Protein AF-A0A497I1J0-F1 (afdb_monomer)

Foldseek 3Di:
DDFDFDWDDDPPDTDRDRQDALVNLLVVLVVVLVVVCVVQVVDVVVNVVCLQVAAQAAPQQQPDHPVGTSQVSNCVSNVGHHDYDPCRHCPVVVVVVVD

Structure (mmCIF, N/CA/C/O backbone):
data_AF-A0A497I1J0-F1
#
_entry.id   AF-A0A497I1J0-F1
#
loop_
_atom_site.group_PDB
_atom_site.id
_atom_site.type_symbol
_atom_site.label_atom_id
_atom_site.label_alt_id
_atom_site.label_comp_id
_atom_site.label_asym_id
_atom_site.label_entity_id
_atom_site.label_seq_id
_atom_site.pdbx_PDB_ins_code
_atom_site.Cartn_x
_atom_site.Cartn_y
_atom_site.Cartn_z
_atom_site.occupancy
_atom_site.B_iso_or_equiv
_atom_site.auth_seq_id
_atom_site.auth_comp_id
_atom_site.auth_asym_id
_atom_site.auth_atom_id
_atom_site.pdbx_PDB_model_num
ATOM 1 N N . MET A 1 1 ? -25.912 2.750 14.941 1.00 34.81 1 MET A N 1
ATOM 2 C CA . MET A 1 1 ? -24.505 2.770 15.400 1.00 34.81 1 MET A CA 1
ATOM 3 C C . MET A 1 1 ? -24.034 4.213 15.478 1.00 34.81 1 MET A C 1
ATOM 5 O O . MET A 1 1 ? -23.967 4.875 14.450 1.00 34.81 1 MET A O 1
ATOM 9 N N . ILE A 1 2 ? -23.798 4.727 16.687 1.00 34.78 2 ILE A N 1
ATOM 10 C CA . ILE A 1 2 ? -23.280 6.085 16.905 1.00 34.78 2 ILE A CA 1
ATOM 11 C C . ILE A 1 2 ? -21.752 5.990 16.810 1.00 34.78 2 ILE A C 1
ATOM 13 O O . ILE A 1 2 ? -21.123 5.376 17.667 1.00 34.78 2 ILE A O 1
ATOM 17 N N . GLY A 1 3 ? -21.166 6.519 15.732 1.00 38.12 3 GLY A N 1
ATOM 18 C CA . GLY A 1 3 ? -19.713 6.518 15.535 1.00 38.12 3 GLY A CA 1
ATOM 19 C C . GLY A 1 3 ? -19.018 7.354 16.611 1.00 38.12 3 GLY A C 1
ATOM 20 O O . GLY A 1 3 ? -19.404 8.499 16.847 1.00 38.12 3 GLY A O 1
ATOM 21 N N . LYS A 1 4 ? -18.012 6.785 17.282 1.00 43.66 4 LYS A N 1
ATOM 22 C CA . LYS A 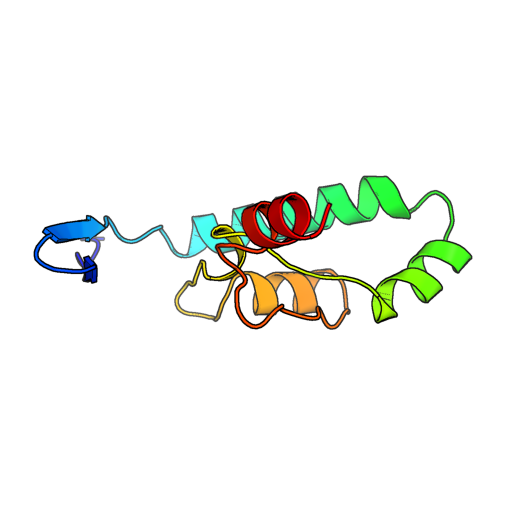1 4 ? -17.205 7.507 18.275 1.00 43.66 4 LYS A CA 1
ATOM 23 C C . LYS A 1 4 ? -16.319 8.531 17.570 1.00 43.66 4 LYS A C 1
ATOM 25 O O . LYS A 1 4 ? -15.592 8.193 16.640 1.00 43.66 4 LYS A O 1
ATOM 30 N N . ILE A 1 5 ? -16.375 9.783 18.013 1.00 44.88 5 ILE A N 1
ATOM 31 C CA . ILE A 1 5 ? -15.498 10.849 17.523 1.00 44.88 5 ILE A CA 1
ATOM 32 C C . ILE A 1 5 ? -14.148 10.698 18.223 1.00 44.88 5 ILE A C 1
ATOM 34 O O . ILE A 1 5 ? -14.090 10.651 19.450 1.00 44.88 5 ILE A O 1
ATOM 38 N N . HIS A 1 6 ? -13.072 10.619 17.443 1.00 47.25 6 HIS A N 1
ATOM 39 C CA . HIS A 1 6 ? -11.707 10.631 17.958 1.00 47.25 6 HIS A CA 1
ATOM 40 C C . HIS A 1 6 ? -11.042 11.949 17.557 1.00 47.25 6 HIS A C 1
ATOM 42 O O . HIS A 1 6 ? -11.144 12.390 16.412 1.00 47.25 6 HIS A O 1
ATOM 48 N N . HIS A 1 7 ? -10.362 12.583 18.508 1.00 39.16 7 HIS A N 1
ATOM 49 C CA . HIS A 1 7 ? -9.633 13.824 18.269 1.00 39.16 7 HIS A CA 1
ATOM 50 C C . HIS A 1 7 ? -8.183 13.501 17.905 1.00 39.16 7 HIS A C 1
ATOM 52 O O . HIS A 1 7 ? -7.493 12.808 18.653 1.00 39.16 7 HIS A O 1
ATOM 58 N N . LEU A 1 8 ? -7.720 14.007 16.761 1.00 43.53 8 LEU A N 1
ATOM 59 C CA . LEU A 1 8 ? -6.298 14.041 16.422 1.00 43.53 8 LEU A CA 1
ATOM 60 C C . LEU A 1 8 ? -5.789 15.473 16.599 1.00 43.53 8 LEU A C 1
ATOM 62 O O . LEU A 1 8 ? -6.364 16.421 16.054 1.00 43.53 8 LEU A O 1
ATOM 66 N N . THR A 1 9 ? -4.710 15.619 17.364 1.00 35.34 9 THR A N 1
ATOM 67 C CA . THR A 1 9 ? -4.082 16.910 17.660 1.00 35.34 9 THR A CA 1
ATOM 68 C C . THR A 1 9 ? -2.799 17.039 16.846 1.00 35.34 9 THR A C 1
ATOM 70 O O . THR A 1 9 ? -1.852 16.286 17.058 1.00 35.34 9 THR A O 1
ATOM 73 N N . PHE A 1 10 ? -2.749 18.007 15.928 1.00 37.47 10 PHE A N 1
ATOM 74 C CA . PHE A 1 10 ? -1.516 18.415 15.247 1.00 37.47 10 PHE A CA 1
ATOM 75 C C . PHE A 1 10 ? -1.255 19.889 15.580 1.00 37.47 10 PHE A C 1
ATOM 77 O O . PHE A 1 10 ? -1.983 20.783 15.141 1.00 37.47 10 PHE A O 1
ATOM 84 N N . GLY A 1 11 ? -0.239 20.160 16.404 1.00 57.56 11 GLY A N 1
ATOM 85 C CA . GLY A 1 11 ? -0.015 21.502 16.955 1.00 57.56 11 GLY A CA 1
ATOM 86 C C . GLY A 1 11 ? -1.174 21.958 17.858 1.00 57.56 11 GLY A C 1
ATOM 87 O O . GLY A 1 11 ? -1.667 21.182 18.668 1.00 57.56 11 GLY A O 1
ATOM 88 N N . ARG A 1 12 ? -1.628 23.218 17.731 1.00 39.31 12 ARG A N 1
ATOM 89 C CA . ARG A 1 12 ? -2.773 23.778 18.495 1.00 39.31 12 ARG A CA 1
ATOM 90 C C . ARG A 1 12 ? -4.151 23.541 17.852 1.00 39.31 12 ARG A C 1
ATOM 92 O O . ARG A 1 12 ? -5.148 24.026 18.378 1.00 39.31 12 ARG A O 1
ATOM 99 N N . LYS A 1 13 ? -4.234 22.846 16.711 1.00 32.56 13 LYS A N 1
ATOM 100 C CA . LYS A 1 13 ? -5.507 22.583 16.021 1.00 32.56 13 LYS A CA 1
ATOM 101 C C . LYS A 1 13 ? -6.017 21.180 16.348 1.00 32.56 13 LYS A C 1
ATOM 103 O O . LYS A 1 13 ? -5.303 20.194 16.171 1.00 32.56 13 LYS A O 1
ATOM 108 N N . ILE A 1 14 ? -7.265 21.119 16.811 1.00 44.88 14 ILE A N 1
ATOM 109 C CA . ILE A 1 14 ? -8.005 19.880 17.060 1.00 44.88 14 ILE A CA 1
ATOM 110 C C . ILE A 1 14 ? -8.816 19.576 15.805 1.00 44.88 14 ILE A C 1
ATOM 112 O O . ILE A 1 14 ? -9.672 20.368 15.410 1.00 44.88 14 ILE A O 1
ATOM 116 N N . PHE A 1 15 ? -8.550 18.435 15.177 1.00 41.47 15 PHE A N 1
ATOM 117 C CA . PHE A 1 15 ? -9.332 17.971 14.040 1.00 41.47 15 PHE A CA 1
ATOM 118 C C . PHE A 1 15 ? -10.409 17.006 14.538 1.00 41.47 15 PHE A C 1
ATOM 120 O O . PHE A 1 15 ? -10.103 15.979 15.147 1.00 41.47 15 PHE A O 1
ATOM 127 N N . ASN A 1 16 ? -11.676 17.341 14.279 1.00 41.34 16 ASN A N 1
ATOM 128 C CA . ASN A 1 16 ? -12.793 16.417 14.457 1.00 41.34 16 ASN A CA 1
ATOM 129 C C . ASN A 1 16 ? -12.769 15.416 13.307 1.00 41.34 16 ASN A C 1
ATOM 131 O O . ASN A 1 16 ? -13.344 15.651 12.245 1.00 41.34 16 ASN A O 1
ATOM 135 N N . VAL A 1 17 ? -12.072 14.305 13.512 1.00 52.06 17 VAL A N 1
ATOM 136 C CA . VAL A 1 17 ? -12.050 13.224 12.537 1.00 52.06 17 VAL A CA 1
ATOM 137 C C . VAL A 1 17 ? -13.257 12.345 12.837 1.00 52.06 17 VAL A C 1
ATOM 139 O O . VAL A 1 17 ? -13.303 11.643 13.849 1.00 52.06 17 VAL A O 1
ATOM 142 N N . LYS A 1 18 ? -14.276 12.416 11.970 1.00 48.72 18 LYS A N 1
ATOM 143 C CA . LYS A 1 18 ? -15.276 11.345 11.890 1.00 48.72 18 LYS A CA 1
ATOM 144 C C . LYS A 1 18 ? -14.483 10.057 11.705 1.00 48.72 18 LYS A C 1
ATOM 146 O O . LYS A 1 18 ? -13.664 9.988 10.791 1.00 48.72 18 LYS A O 1
ATOM 151 N N . THR A 1 19 ? -14.691 9.084 12.584 1.00 53.25 19 THR A N 1
ATOM 152 C CA . THR A 1 19 ? -14.127 7.744 12.427 1.00 53.25 19 THR A CA 1
ATOM 153 C C . THR A 1 19 ? -14.402 7.296 11.001 1.00 53.25 19 THR A C 1
ATOM 155 O O . THR A 1 19 ? -15.556 7.283 10.561 1.00 53.25 19 THR A O 1
ATOM 158 N N . ILE A 1 20 ? -13.336 7.008 10.253 1.00 59.50 20 ILE A N 1
ATOM 159 C CA . ILE A 1 20 ? -13.479 6.278 9.000 1.00 59.50 20 ILE A CA 1
ATOM 160 C C . ILE A 1 20 ? -14.138 4.961 9.406 1.00 59.50 20 ILE A C 1
ATOM 162 O O . ILE A 1 20 ? -13.713 4.346 10.384 1.00 59.50 20 ILE A O 1
ATOM 166 N N . LYS A 1 21 ? -15.245 4.598 8.752 1.00 66.81 21 LYS A N 1
ATOM 167 C CA . LYS A 1 21 ? -15.914 3.329 9.050 1.00 66.81 21 LYS A CA 1
ATOM 168 C C . LYS A 1 21 ? -14.905 2.209 8.811 1.00 66.81 21 LYS A C 1
ATOM 170 O O . LYS A 1 21 ? -14.229 2.249 7.787 1.00 66.81 21 LYS A O 1
ATOM 175 N N . ASP A 1 22 ? -14.822 1.248 9.726 1.00 71.25 22 ASP A N 1
ATOM 176 C CA . ASP A 1 22 ? -13.862 0.141 9.631 1.00 71.25 22 ASP A CA 1
ATOM 177 C C . ASP A 1 22 ? -13.931 -0.551 8.261 1.00 71.25 22 ASP A C 1
ATOM 179 O O . ASP A 1 22 ? -12.896 -0.755 7.627 1.00 71.25 22 ASP A O 1
ATOM 183 N N . ASP A 1 23 ? -15.150 -0.769 7.761 1.00 79.06 23 ASP A N 1
ATOM 184 C CA . ASP A 1 23 ? -15.424 -1.352 6.444 1.00 79.06 23 ASP A CA 1
ATOM 185 C C . ASP A 1 23 ? -14.800 -0.544 5.296 1.00 79.06 23 ASP A C 1
ATOM 187 O O . ASP A 1 23 ? -14.276 -1.112 4.348 1.00 79.06 23 ASP A O 1
ATOM 191 N N . ALA A 1 24 ? -14.768 0.788 5.395 1.00 82.19 24 ALA A N 1
ATOM 192 C CA . ALA A 1 24 ? -14.236 1.637 4.331 1.00 82.19 24 ALA A CA 1
ATOM 193 C C . ALA A 1 24 ? -12.710 1.515 4.184 1.00 82.19 24 ALA A C 1
ATOM 195 O O . ALA A 1 24 ? -12.187 1.706 3.089 1.00 82.19 24 ALA A O 1
ATOM 196 N N . VAL A 1 25 ? -11.987 1.210 5.269 1.00 83.38 25 VAL A N 1
ATOM 197 C CA . VAL A 1 25 ? -10.536 0.955 5.199 1.00 83.38 25 VAL A CA 1
ATOM 198 C C . VAL A 1 25 ? -10.272 -0.408 4.563 1.00 83.38 25 VAL A C 1
ATOM 200 O O . VAL A 1 25 ? -9.355 -0.525 3.754 1.00 83.38 25 VAL A O 1
ATOM 203 N N . VAL A 1 26 ? -11.098 -1.409 4.885 1.00 86.19 26 VAL A N 1
ATOM 204 C CA . VAL A 1 26 ? -11.025 -2.750 4.285 1.00 86.19 26 VAL A CA 1
ATOM 205 C C . VAL A 1 26 ? -11.339 -2.694 2.792 1.00 86.19 26 VAL A C 1
ATOM 207 O O . VAL A 1 26 ? -10.560 -3.192 1.984 1.00 86.19 26 VAL A O 1
ATOM 210 N N . ASP A 1 27 ? -12.429 -2.030 2.410 1.00 88.81 27 ASP A N 1
ATOM 211 C CA . ASP A 1 27 ? -12.824 -1.869 1.009 1.00 88.81 27 ASP A CA 1
ATOM 212 C C . ASP A 1 27 ? -11.750 -1.131 0.204 1.00 88.81 27 ASP A C 1
ATOM 214 O O . ASP A 1 27 ? -11.452 -1.500 -0.932 1.00 88.81 27 ASP A O 1
ATOM 218 N N . LEU A 1 28 ? -11.128 -0.108 0.800 1.00 88.81 28 LEU A N 1
ATOM 219 C CA . LEU A 1 28 ? -10.026 0.611 0.171 1.00 88.81 28 LEU A CA 1
ATOM 220 C C . LEU A 1 28 ? -8.790 -0.280 -0.009 1.00 88.81 28 LEU A C 1
ATOM 222 O O . LEU A 1 28 ? -8.170 -0.235 -1.069 1.00 88.81 28 LEU A O 1
ATOM 226 N N . ALA A 1 29 ? -8.432 -1.088 0.995 1.00 90.31 29 ALA A N 1
ATOM 227 C CA . ALA A 1 29 ? -7.312 -2.023 0.892 1.00 90.31 29 ALA A CA 1
ATOM 228 C C . ALA A 1 29 ? -7.530 -3.025 -0.254 1.00 90.31 29 ALA A C 1
ATOM 230 O O . ALA A 1 29 ? -6.640 -3.195 -1.086 1.00 90.31 29 ALA A O 1
ATOM 231 N N . LYS A 1 30 ? -8.736 -3.595 -0.361 1.00 92.12 30 LYS A N 1
ATOM 232 C CA . LYS A 1 30 ? -9.110 -4.517 -1.446 1.00 92.12 30 LYS A CA 1
ATOM 233 C C . LYS A 1 30 ? -9.018 -3.870 -2.821 1.00 92.12 30 LYS A C 1
ATOM 235 O O . LYS A 1 30 ? -8.362 -4.407 -3.704 1.00 92.12 30 LYS A O 1
ATOM 240 N N . GLN A 1 31 ? -9.577 -2.670 -2.983 1.00 93.50 31 GLN A N 1
ATOM 241 C CA . GLN A 1 31 ? -9.491 -1.939 -4.253 1.00 93.50 31 GLN A CA 1
ATOM 242 C C . GLN A 1 31 ? -8.041 -1.657 -4.662 1.00 93.50 31 GLN A C 1
ATOM 244 O O . GLN A 1 31 ? -7.690 -1.774 -5.832 1.00 93.50 31 GLN A O 1
ATOM 249 N N . ILE A 1 32 ? -7.180 -1.293 -3.708 1.00 92.12 32 ILE A N 1
ATOM 250 C CA . ILE A 1 32 ? -5.756 -1.077 -3.985 1.00 92.12 32 ILE A CA 1
ATOM 251 C C . ILE A 1 32 ? -5.073 -2.396 -4.374 1.00 92.12 32 ILE A C 1
ATOM 253 O O . ILE A 1 32 ? -4.285 -2.402 -5.321 1.00 92.12 32 ILE A O 1
ATOM 257 N N . ALA A 1 33 ? -5.371 -3.500 -3.683 1.00 91.12 33 ALA A N 1
ATOM 258 C CA . ALA A 1 33 ? -4.823 -4.816 -4.002 1.00 91.12 33 ALA A CA 1
ATOM 259 C C . ALA A 1 33 ? -5.226 -5.280 -5.413 1.00 91.12 33 ALA A C 1
ATOM 261 O O . ALA A 1 33 ? -4.366 -5.706 -6.184 1.00 91.12 33 ALA A O 1
ATOM 262 N N . ASP A 1 34 ? -6.494 -5.099 -5.789 1.00 91.25 34 ASP A N 1
ATOM 263 C CA . ASP A 1 34 ? -7.002 -5.400 -7.131 1.00 91.25 34 ASP A CA 1
ATOM 264 C C . ASP A 1 34 ? -6.275 -4.588 -8.208 1.00 91.25 34 ASP A C 1
ATOM 266 O O . ASP A 1 34 ? -5.866 -5.134 -9.234 1.00 91.25 34 ASP A O 1
ATOM 270 N N . ILE A 1 35 ? -6.045 -3.292 -7.964 1.00 90.00 35 ILE A N 1
ATOM 271 C CA . ILE A 1 35 ? -5.288 -2.431 -8.884 1.00 90.00 35 ILE A CA 1
ATOM 272 C C . ILE A 1 35 ? -3.850 -2.936 -9.030 1.00 90.00 35 ILE A C 1
ATOM 274 O O . ILE A 1 35 ? -3.363 -3.075 -10.152 1.00 90.00 35 ILE A O 1
ATOM 278 N N . ILE A 1 36 ? -3.170 -3.242 -7.923 1.00 87.38 36 ILE A N 1
ATOM 279 C CA . ILE A 1 36 ? -1.799 -3.771 -7.944 1.00 87.38 36 ILE A CA 1
ATOM 280 C C . ILE A 1 36 ? -1.738 -5.074 -8.745 1.00 87.38 36 ILE A C 1
ATOM 282 O O . ILE A 1 36 ? -0.887 -5.204 -9.626 1.00 87.38 36 ILE A O 1
ATOM 286 N N . ASN A 1 37 ? -2.656 -6.007 -8.490 1.00 85.12 37 ASN A N 1
ATOM 287 C CA . ASN A 1 37 ? -2.735 -7.262 -9.229 1.00 85.12 37 ASN A CA 1
ATOM 288 C C . ASN A 1 37 ? -3.004 -7.004 -10.717 1.00 85.12 37 ASN A C 1
ATOM 290 O O . ASN A 1 37 ? -2.300 -7.555 -11.555 1.00 85.12 37 ASN A O 1
ATOM 294 N N . SER A 1 38 ? -3.918 -6.096 -11.069 1.00 86.25 38 SER A N 1
ATOM 295 C CA . SER A 1 38 ? -4.194 -5.757 -12.474 1.00 86.25 38 SER A CA 1
ATOM 296 C C . SER A 1 38 ? -2.983 -5.186 -13.226 1.00 86.25 38 SER A C 1
ATOM 298 O O . SER A 1 38 ? -2.857 -5.402 -14.425 1.00 86.25 38 SER A O 1
ATOM 300 N N . ILE A 1 39 ? -2.072 -4.492 -12.532 1.00 83.94 39 ILE A N 1
ATOM 301 C CA . ILE A 1 39 ? -0.851 -3.925 -13.126 1.00 83.94 39 ILE A CA 1
ATOM 302 C C . ILE A 1 39 ? 0.260 -4.978 -13.241 1.00 83.94 39 ILE A C 1
ATOM 304 O O . ILE A 1 39 ? 1.076 -4.917 -14.159 1.00 83.94 39 ILE A O 1
ATOM 308 N N . LEU A 1 40 ? 0.333 -5.918 -12.294 1.00 76.69 40 LEU A N 1
ATOM 309 C CA . LEU A 1 40 ? 1.478 -6.820 -12.146 1.00 76.69 40 LEU A CA 1
ATOM 310 C C . LEU A 1 40 ? 1.237 -8.245 -12.678 1.00 76.69 40 LEU A C 1
ATOM 312 O O . LEU A 1 40 ? 2.206 -8.976 -12.886 1.00 76.69 40 LEU A O 1
ATOM 316 N N . VAL A 1 41 ? -0.016 -8.639 -12.934 1.00 66.44 41 VAL A N 1
ATOM 317 C CA . VAL A 1 41 ? -0.397 -9.991 -13.397 1.00 66.44 41 VAL A CA 1
ATOM 318 C C . VAL A 1 41 ? 0.154 -10.338 -14.784 1.00 66.44 41 VAL A C 1
ATOM 320 O O . VAL A 1 41 ? 0.409 -11.513 -15.050 1.00 66.44 41 VAL A O 1
ATOM 323 N N . ASP A 1 42 ? 0.433 -9.354 -15.641 1.00 67.31 42 ASP A N 1
ATOM 324 C CA . ASP A 1 42 ? 0.862 -9.625 -17.020 1.00 67.31 42 ASP A CA 1
ATOM 325 C C . ASP A 1 42 ? 2.286 -10.205 -17.136 1.00 67.31 42 ASP A C 1
ATOM 327 O O . ASP A 1 42 ? 2.672 -10.673 -18.208 1.00 67.31 42 ASP A O 1
ATOM 331 N N . ILE A 1 43 ? 3.082 -10.224 -16.053 1.00 69.50 43 ILE A N 1
ATOM 332 C CA . ILE A 1 43 ? 4.430 -10.819 -16.060 1.00 69.50 43 ILE A CA 1
ATOM 333 C C . ILE A 1 43 ? 4.738 -11.510 -14.709 1.00 69.50 43 ILE A C 1
ATOM 335 O O . ILE A 1 43 ? 5.443 -10.946 -13.867 1.00 69.50 43 ILE A O 1
ATOM 339 N N . PRO A 1 44 ? 4.283 -12.761 -14.486 1.00 70.69 44 PRO A N 1
ATOM 340 C CA . PRO A 1 44 ? 4.420 -13.456 -13.198 1.00 70.69 44 PRO A CA 1
ATOM 341 C C . PRO A 1 44 ? 5.848 -13.515 -12.613 1.00 70.69 44 PRO A C 1
ATOM 343 O O . PRO A 1 44 ? 6.002 -13.283 -11.413 1.00 70.69 44 PRO A O 1
ATOM 346 N N . PRO A 1 45 ? 6.921 -13.739 -13.407 1.00 78.44 45 PRO A N 1
ATOM 347 C CA . PRO A 1 45 ? 8.290 -13.716 -12.879 1.00 78.44 45 PRO A CA 1
ATOM 348 C C . PRO A 1 45 ? 8.714 -12.341 -12.347 1.00 78.44 45 PRO A C 1
ATOM 350 O O . PRO A 1 45 ? 9.489 -12.244 -11.397 1.00 78.44 45 PRO A O 1
ATOM 353 N N . VAL A 1 46 ? 8.205 -11.269 -12.959 1.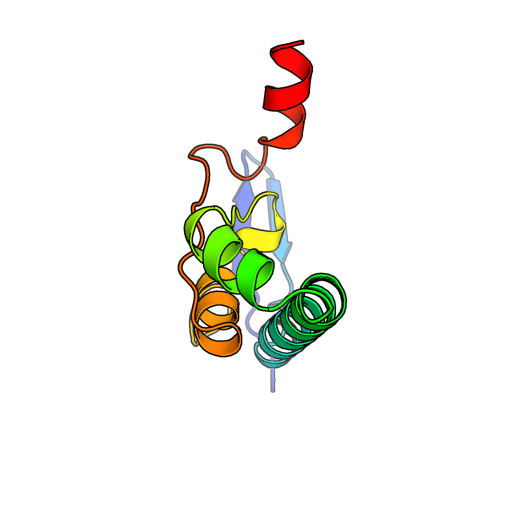00 78.50 46 VAL A N 1
ATOM 354 C CA . VAL A 1 46 ? 8.474 -9.895 -12.528 1.00 78.50 46 VAL A CA 1
ATOM 355 C C . VAL A 1 46 ? 7.687 -9.587 -11.265 1.00 78.50 46 VAL A C 1
ATOM 357 O O . VAL A 1 46 ? 8.244 -8.980 -10.357 1.00 78.50 46 VAL A O 1
ATOM 360 N N . TYR A 1 47 ? 6.440 -10.050 -11.158 1.00 77.62 47 TYR A N 1
ATOM 361 C CA . TYR A 1 47 ? 5.657 -9.868 -9.940 1.00 77.62 47 TYR A CA 1
ATOM 362 C C . TYR A 1 47 ? 6.344 -10.489 -8.720 1.00 77.62 47 TYR A C 1
ATOM 364 O O . TYR A 1 47 ? 6.571 -9.785 -7.738 1.00 77.62 47 TYR A O 1
ATOM 372 N N . GLU A 1 48 ? 6.772 -11.753 -8.807 1.00 81.56 48 GLU A N 1
ATOM 373 C CA . GLU A 1 48 ? 7.496 -12.425 -7.715 1.0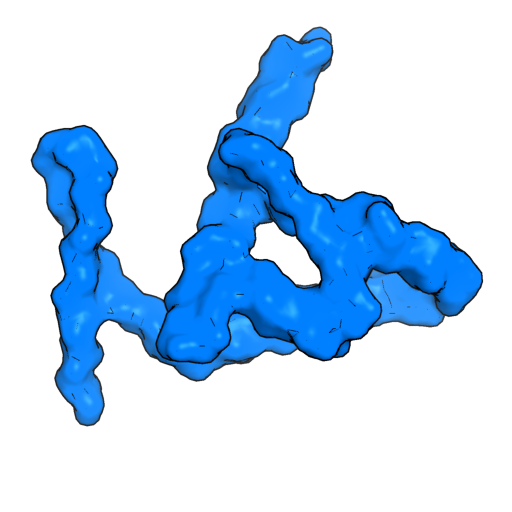0 81.56 48 GLU A CA 1
ATOM 374 C C . GLU A 1 48 ? 8.784 -11.692 -7.320 1.00 81.56 48 GLU A C 1
ATOM 376 O O . GLU A 1 48 ? 9.067 -11.516 -6.135 1.00 81.56 48 GLU A O 1
ATOM 381 N N . TYR A 1 49 ? 9.537 -11.183 -8.299 1.00 83.56 49 TYR A N 1
ATOM 382 C CA . TYR A 1 49 ? 10.703 -10.346 -8.024 1.00 83.56 49 TYR A CA 1
ATOM 383 C C . TYR A 1 49 ? 10.313 -9.052 -7.288 1.00 83.56 49 TYR A C 1
ATOM 385 O O . TYR A 1 49 ? 10.907 -8.710 -6.259 1.00 83.56 49 TYR A O 1
ATOM 393 N N . LEU A 1 50 ? 9.287 -8.349 -7.780 1.00 82.31 50 LEU A N 1
ATOM 394 C CA . LEU A 1 50 ? 8.849 -7.051 -7.268 1.00 82.31 50 LEU A CA 1
ATOM 395 C C . LEU A 1 50 ? 8.291 -7.111 -5.846 1.00 82.31 50 LEU A C 1
ATOM 397 O O . LEU A 1 50 ? 8.456 -6.123 -5.127 1.00 82.31 50 LEU A O 1
ATOM 401 N N . LYS A 1 51 ? 7.721 -8.242 -5.400 1.00 82.19 51 LYS A N 1
ATOM 402 C CA . LYS A 1 51 ? 7.204 -8.417 -4.024 1.00 82.19 51 LYS A CA 1
ATOM 403 C C . LYS A 1 51 ? 8.206 -7.969 -2.957 1.00 82.19 51 LYS A C 1
ATOM 405 O O . LYS A 1 51 ? 7.837 -7.309 -1.991 1.00 82.19 51 LYS A O 1
ATOM 410 N N . SER A 1 52 ? 9.493 -8.262 -3.157 1.00 83.00 52 SER A N 1
ATOM 411 C CA . SER A 1 52 ? 10.566 -7.924 -2.206 1.00 83.00 52 SER A CA 1
ATOM 412 C C . SER A 1 52 ? 10.994 -6.441 -2.206 1.00 83.00 52 SER A C 1
ATOM 414 O O . SER A 1 52 ? 11.731 -6.001 -1.309 1.00 83.00 52 SER A O 1
ATOM 416 N N . TYR A 1 53 ? 10.517 -5.664 -3.184 1.00 85.56 53 TYR A N 1
ATOM 417 C CA . TYR A 1 53 ? 10.843 -4.251 -3.405 1.00 85.56 53 TYR A CA 1
ATOM 418 C C . TYR A 1 53 ? 9.648 -3.311 -3.227 1.00 85.56 53 TYR A C 1
ATOM 420 O O . TYR A 1 53 ? 9.807 -2.101 -3.389 1.00 85.56 53 TYR A O 1
ATOM 428 N N . MET A 1 54 ? 8.465 -3.827 -2.890 1.00 88.69 54 MET A N 1
ATOM 429 C CA . MET A 1 54 ? 7.278 -2.993 -2.740 1.00 88.69 54 MET A CA 1
ATOM 430 C C . MET A 1 54 ? 7.435 -2.017 -1.567 1.00 88.69 54 MET A C 1
ATOM 432 O O . MET A 1 54 ? 7.782 -2.385 -0.440 1.00 88.69 54 MET A O 1
ATOM 436 N N . VAL A 1 55 ? 7.168 -0.743 -1.845 1.00 90.06 55 VAL A N 1
ATOM 437 C CA . VAL A 1 55 ? 7.228 0.348 -0.871 1.00 90.06 55 VAL A CA 1
ATOM 438 C C . VAL A 1 55 ? 5.845 0.965 -0.756 1.00 90.06 55 VAL A C 1
ATOM 440 O O . VAL A 1 55 ? 5.261 1.362 -1.762 1.00 90.06 55 VAL A O 1
ATOM 443 N N . LEU A 1 56 ? 5.346 1.098 0.471 1.00 89.56 56 LEU A N 1
ATOM 444 C CA . LEU A 1 56 ? 4.118 1.835 0.750 1.00 89.56 56 LEU A CA 1
ATOM 445 C C . LEU A 1 56 ? 4.485 3.213 1.313 1.00 89.56 56 LEU A C 1
ATOM 447 O O . LEU A 1 56 ? 5.190 3.316 2.319 1.00 89.56 56 LEU A O 1
ATOM 451 N N . SER A 1 57 ? 4.036 4.281 0.648 1.00 88.56 57 SER A N 1
ATOM 452 C CA . SER A 1 57 ? 4.316 5.665 1.049 1.00 88.56 57 SER A CA 1
ATOM 453 C C . SER A 1 57 ? 3.085 6.574 0.961 1.00 88.56 57 SER A C 1
ATOM 455 O O . SER A 1 57 ? 2.049 6.180 0.429 1.00 88.56 57 SER A O 1
ATOM 457 N N . GLY A 1 58 ? 3.188 7.792 1.501 1.00 85.88 58 GLY A N 1
ATOM 458 C CA . GLY A 1 58 ? 2.099 8.769 1.538 1.00 85.88 58 GLY A CA 1
ATOM 459 C C . GLY A 1 58 ? 1.214 8.664 2.783 1.00 85.88 58 GLY A C 1
ATOM 460 O O . GLY A 1 58 ? 1.277 7.709 3.549 1.00 85.88 58 GLY A O 1
ATOM 461 N N . GLY A 1 59 ? 0.365 9.672 3.001 1.00 79.88 59 GLY A N 1
ATOM 462 C CA . GLY A 1 59 ? -0.488 9.744 4.197 1.00 79.88 59 GLY A CA 1
ATOM 463 C C . GLY A 1 59 ? -1.554 8.645 4.284 1.00 79.88 59 GLY A C 1
ATOM 464 O O . GLY A 1 59 ? -2.039 8.357 5.373 1.00 79.88 59 GLY A O 1
ATOM 465 N N . GLY A 1 60 ? -1.893 8.003 3.161 1.00 80.38 60 GLY A N 1
ATOM 466 C CA . GLY A 1 60 ? -2.831 6.881 3.130 1.00 80.38 60 GLY A CA 1
ATOM 467 C C . GLY A 1 60 ? -2.312 5.642 3.860 1.00 80.38 60 GLY A C 1
ATOM 468 O O . GLY A 1 60 ? -3.106 4.911 4.434 1.00 80.38 60 GLY A O 1
ATOM 469 N N . SER A 1 61 ? -0.993 5.439 3.933 1.00 80.25 61 SER A N 1
ATOM 470 C CA . SER A 1 61 ? -0.392 4.231 4.518 1.00 80.25 61 SER A CA 1
ATOM 471 C C . SER A 1 61 ? -0.603 4.087 6.029 1.00 80.2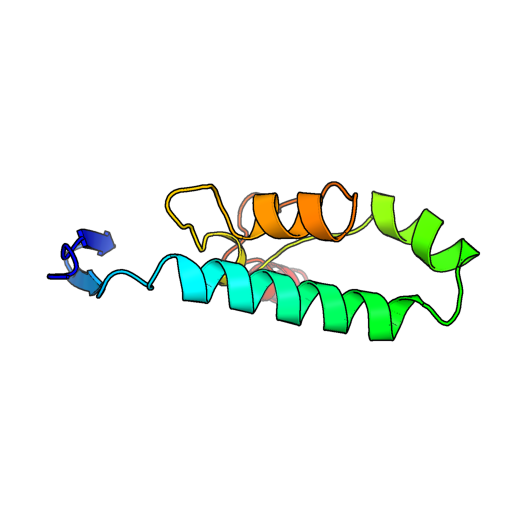5 61 SER A C 1
ATOM 473 O O . SER A 1 61 ? -0.341 3.027 6.585 1.00 80.25 61 SER A O 1
ATOM 475 N N . ILE A 1 62 ? -1.010 5.163 6.709 1.00 77.25 62 ILE A N 1
ATOM 476 C CA . ILE A 1 62 ? -1.246 5.191 8.159 1.00 77.25 62 ILE A CA 1
ATOM 477 C C . ILE A 1 62 ? -2.737 5.118 8.516 1.00 77.25 62 ILE A C 1
ATOM 479 O O . ILE A 1 62 ? -3.100 5.238 9.690 1.00 77.25 62 ILE A O 1
ATOM 483 N N . LEU A 1 63 ? -3.609 4.969 7.510 1.00 81.31 63 LEU A N 1
ATOM 484 C CA . LEU A 1 63 ? -5.021 4.688 7.738 1.00 81.31 63 LEU A CA 1
ATOM 485 C C . LEU A 1 63 ? -5.143 3.377 8.517 1.00 81.31 63 LEU A C 1
ATOM 487 O O . LEU A 1 63 ? -4.394 2.432 8.275 1.00 81.31 63 LEU A O 1
ATOM 491 N N . ARG A 1 64 ? -6.063 3.338 9.480 1.00 80.31 64 ARG A N 1
ATOM 492 C CA . ARG A 1 64 ? -6.254 2.203 10.386 1.00 80.31 64 ARG A CA 1
ATOM 493 C C . ARG A 1 64 ? -7.724 1.981 10.696 1.00 80.31 64 ARG A 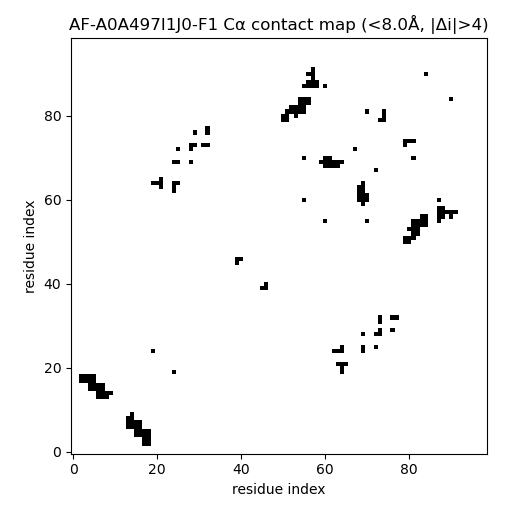C 1
ATOM 495 O O . ARG A 1 64 ? -8.483 2.950 10.752 1.00 80.31 64 ARG A O 1
ATOM 502 N N . ASN A 1 65 ? -8.076 0.727 10.939 1.00 78.31 65 ASN A N 1
ATOM 503 C CA . ASN A 1 65 ? -9.360 0.288 11.472 1.00 78.31 65 ASN A CA 1
ATOM 504 C C . ASN A 1 65 ? -9.142 -0.481 12.791 1.00 78.31 65 ASN A C 1
ATOM 506 O O . ASN A 1 65 ? -8.061 -0.430 13.383 1.00 78.31 65 ASN A O 1
ATOM 510 N N . SER A 1 66 ? -10.173 -1.175 13.273 1.00 76.81 66 SER A N 1
ATOM 511 C CA . SER A 1 66 ? -10.088 -2.035 14.462 1.00 76.81 66 SER A CA 1
ATOM 512 C C . SER A 1 66 ? -9.200 -3.279 14.303 1.00 76.81 66 SER A C 1
ATOM 514 O O . SER A 1 66 ? -8.793 -3.843 15.317 1.00 76.81 66 SER A O 1
ATOM 516 N N . GLN A 1 67 ? -8.886 -3.698 13.074 1.00 71.12 67 GLN A N 1
ATOM 517 C CA . GLN A 1 67 ? -8.125 -4.915 12.765 1.00 71.12 67 GLN A CA 1
ATOM 518 C C . GLN A 1 67 ? -6.640 -4.640 12.491 1.00 71.12 67 GLN A C 1
ATOM 520 O O . GLN A 1 67 ? -5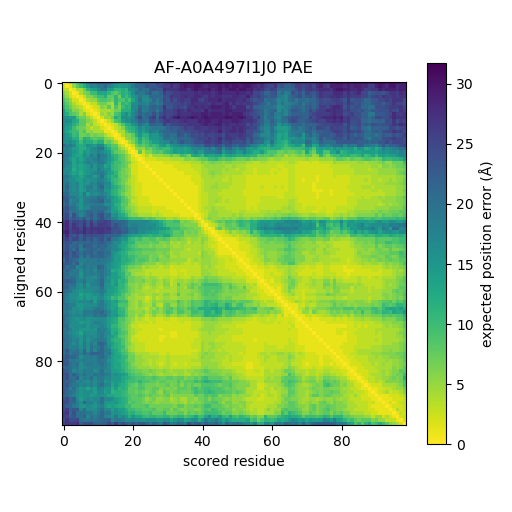.815 -5.531 12.664 1.00 71.12 67 GLN A O 1
ATOM 525 N N . GLY A 1 68 ? -6.285 -3.414 12.108 1.00 80.88 68 GLY A N 1
ATOM 526 C CA . GLY A 1 68 ? -4.906 -3.041 11.822 1.00 80.88 68 GLY A CA 1
ATOM 527 C C . GLY A 1 68 ? -4.792 -1.757 11.013 1.00 80.88 68 GLY A C 1
ATOM 528 O O . GLY A 1 68 ? -5.701 -0.924 10.954 1.00 80.88 68 GLY A O 1
ATOM 529 N N . THR A 1 69 ? -3.631 -1.573 10.404 1.00 86.00 69 THR A N 1
ATOM 530 C CA . THR A 1 69 ? -3.377 -0.516 9.427 1.00 86.00 69 THR A CA 1
ATOM 531 C C . THR A 1 69 ? -3.735 -0.987 8.019 1.00 86.00 69 THR A C 1
ATOM 533 O O . THR A 1 69 ? -3.799 -2.182 7.745 1.00 86.00 69 THR A O 1
ATOM 536 N N . ILE A 1 70 ? -3.912 -0.054 7.083 1.00 88.38 70 ILE A N 1
ATOM 537 C CA . ILE A 1 70 ? -4.094 -0.396 5.668 1.00 88.38 70 ILE A CA 1
ATOM 538 C C . ILE A 1 70 ? -2.896 -1.182 5.117 1.00 88.38 70 ILE A C 1
ATOM 540 O O . ILE A 1 70 ? -3.063 -1.978 4.204 1.00 88.38 70 ILE A O 1
ATOM 544 N N . LYS A 1 71 ? -1.695 -0.977 5.680 1.00 90.44 71 LYS A N 1
ATOM 545 C CA . LYS A 1 71 ? -0.508 -1.763 5.342 1.00 90.44 71 LYS A CA 1
ATOM 546 C C . LYS A 1 71 ? -0.741 -3.232 5.675 1.00 90.44 71 LYS A C 1
ATOM 548 O O . LYS A 1 71 ? -0.528 -4.060 4.806 1.00 90.44 71 LYS A O 1
ATOM 553 N N . ASP A 1 72 ? -1.199 -3.526 6.889 1.00 90.12 72 ASP A N 1
ATOM 554 C CA . ASP A 1 72 ? -1.408 -4.905 7.345 1.00 90.12 72 ASP A CA 1
ATOM 555 C C . ASP A 1 72 ? -2.441 -5.617 6.456 1.00 90.12 72 ASP A C 1
ATOM 557 O O . ASP A 1 72 ? -2.200 -6.726 5.990 1.00 90.12 72 ASP A O 1
ATOM 561 N N . LEU A 1 73 ? -3.535 -4.924 6.122 1.00 91.06 73 LEU A N 1
ATOM 562 C CA . LEU A 1 73 ? -4.568 -5.438 5.216 1.00 91.06 73 LEU A CA 1
ATOM 563 C C . LEU A 1 73 ? -4.031 -5.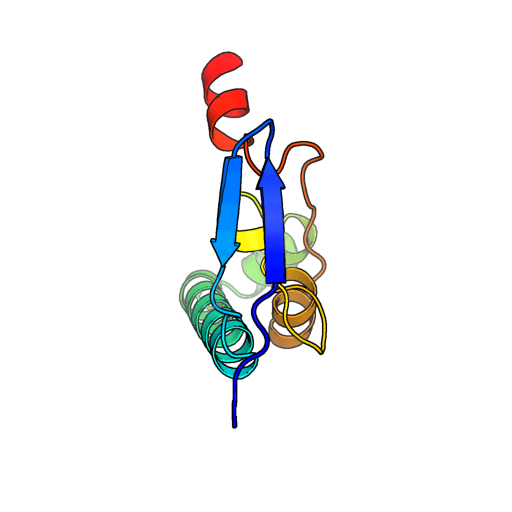688 3.797 1.00 91.06 73 LEU A C 1
ATOM 565 O O . LEU A 1 73 ? -4.363 -6.689 3.174 1.00 91.06 73 LEU A O 1
ATOM 569 N N . LEU A 1 74 ? -3.186 -4.796 3.274 1.00 91.81 74 LEU A N 1
ATOM 570 C CA . LEU A 1 74 ? -2.569 -4.969 1.956 1.00 91.81 74 LEU A CA 1
ATOM 571 C C . LEU A 1 74 ? -1.538 -6.103 1.930 1.00 91.81 74 LEU A C 1
ATOM 573 O O . LEU A 1 74 ? -1.410 -6.782 0.916 1.00 91.81 74 LEU A O 1
ATOM 577 N N . GLU A 1 75 ? -0.784 -6.293 3.013 1.00 92.00 75 GLU A N 1
ATOM 578 C CA . GLU A 1 75 ? 0.166 -7.403 3.154 1.00 92.00 75 GLU A CA 1
ATOM 579 C C . GLU A 1 75 ? -0.557 -8.751 3.177 1.00 92.00 75 GLU A C 1
ATOM 581 O O . GLU A 1 75 ? -0.088 -9.694 2.539 1.00 92.00 75 GLU A O 1
ATOM 586 N N . GLU A 1 76 ? -1.712 -8.818 3.844 1.00 91.44 76 GLU A N 1
ATOM 587 C CA . GLU A 1 76 ? -2.582 -9.996 3.873 1.00 91.44 76 GLU A CA 1
ATOM 588 C C . GLU A 1 76 ? -3.172 -10.310 2.490 1.00 91.44 76 GLU A C 1
ATOM 590 O O . GLU A 1 76 ? -3.006 -11.425 2.000 1.00 91.44 76 GLU A O 1
ATOM 595 N N . GLU A 1 77 ? -3.790 -9.327 1.826 1.00 89.94 77 GLU A N 1
ATOM 596 C CA . GLU A 1 77 ? -4.450 -9.522 0.522 1.00 89.94 77 GLU A CA 1
ATOM 597 C C . GLU A 1 77 ? -3.460 -9.860 -0.610 1.00 89.94 77 GLU A C 1
ATOM 599 O O . GLU A 1 77 ? -3.783 -10.615 -1.526 1.00 89.94 77 GLU A O 1
ATOM 604 N N . LEU A 1 78 ? -2.237 -9.317 -0.568 1.00 88.06 78 LEU A N 1
ATOM 605 C CA . LEU A 1 78 ? -1.233 -9.514 -1.626 1.00 88.06 78 LEU A CA 1
ATOM 606 C C . LEU A 1 78 ? -0.211 -10.616 -1.307 1.00 88.06 78 LEU A C 1
ATOM 608 O O . LEU A 1 78 ? 0.552 -11.019 -2.188 1.00 88.06 78 LEU A O 1
ATOM 612 N N . GLY A 1 79 ? -0.147 -11.086 -0.057 1.00 88.44 79 GLY A N 1
ATOM 613 C CA . GLY A 1 79 ? 0.885 -12.022 0.394 1.00 88.44 79 GLY A CA 1
ATOM 614 C C . GLY A 1 79 ? 2.301 -11.445 0.268 1.00 88.44 79 GLY A C 1
ATOM 615 O O . GLY A 1 79 ? 3.218 -12.133 -0.189 1.00 88.44 79 GLY A O 1
ATOM 616 N N . VAL A 1 80 ? 2.480 -10.167 0.621 1.00 89.00 80 VAL A N 1
ATOM 617 C CA . VAL A 1 80 ? 3.759 -9.437 0.517 1.00 89.00 80 VAL A CA 1
ATOM 618 C C . VAL A 1 80 ? 4.131 -8.768 1.835 1.00 89.00 80 VAL A C 1
ATOM 620 O O . VAL A 1 80 ? 3.330 -8.681 2.756 1.00 89.00 80 VAL A O 1
ATOM 623 N N . THR A 1 81 ? 5.356 -8.249 1.924 1.00 90.62 81 THR A N 1
ATOM 624 C CA . THR A 1 81 ? 5.771 -7.373 3.025 1.00 90.62 81 THR A CA 1
ATOM 625 C C . THR A 1 81 ? 6.242 -6.043 2.457 1.00 90.62 81 THR A C 1
ATOM 627 O O . THR A 1 81 ? 7.257 -5.973 1.762 1.00 90.62 81 THR A O 1
ATOM 630 N N . PHE A 1 82 ? 5.514 -4.973 2.761 1.00 90.69 82 PHE A N 1
ATOM 631 C CA . PHE A 1 82 ? 5.850 -3.628 2.324 1.00 90.69 82 PHE A CA 1
ATOM 632 C C . PHE A 1 82 ? 6.950 -3.024 3.187 1.00 90.69 82 PHE A C 1
ATOM 634 O O . PHE A 1 82 ? 6.925 -3.060 4.421 1.00 90.69 82 PHE A O 1
ATOM 641 N N . ARG A 1 83 ? 7.876 -2.330 2.527 1.00 89.31 83 ARG A N 1
ATOM 642 C CA . ARG A 1 83 ? 8.792 -1.409 3.200 1.00 89.31 83 ARG A CA 1
ATOM 643 C C . ARG A 1 83 ? 8.105 -0.057 3.380 1.00 89.31 83 ARG A C 1
ATOM 645 O O . ARG A 1 83 ? 7.580 0.511 2.426 1.00 89.31 83 ARG A O 1
ATOM 652 N N . THR A 1 84 ? 8.170 0.494 4.586 1.00 83.00 84 THR A N 1
ATOM 653 C CA . THR A 1 84 ? 7.670 1.842 4.899 1.00 83.00 84 THR A CA 1
ATOM 654 C C . THR A 1 84 ? 8.833 2.789 5.203 1.00 83.00 84 THR A C 1
ATOM 656 O O . THR A 1 84 ? 9.597 2.538 6.139 1.00 83.00 84 THR A O 1
ATOM 659 N N . PRO A 1 85 ? 9.001 3.889 4.447 1.00 82.44 85 PRO A N 1
ATOM 660 C CA . PRO A 1 85 ? 9.990 4.918 4.755 1.00 82.44 85 PRO A CA 1
ATOM 661 C C . PRO A 1 85 ? 9.730 5.562 6.126 1.00 82.44 85 PRO A C 1
ATOM 663 O O . PRO A 1 85 ? 8.577 5.758 6.506 1.00 82.44 85 PRO A O 1
ATOM 666 N N . LYS A 1 86 ? 10.793 5.978 6.836 1.00 79.12 86 LYS A N 1
ATOM 667 C CA . LYS A 1 86 ? 10.679 6.674 8.141 1.00 79.12 86 LYS A CA 1
ATOM 668 C C . LYS A 1 86 ? 9.779 7.915 8.088 1.00 79.12 86 LYS A C 1
ATOM 670 O O . LYS A 1 86 ? 9.072 8.201 9.044 1.00 79.12 86 LYS A O 1
ATOM 675 N N . ASP A 1 87 ? 9.780 8.622 6.963 1.00 80.69 87 ASP A N 1
ATOM 676 C CA . ASP A 1 87 ? 9.021 9.857 6.759 1.00 80.69 87 ASP A CA 1
ATOM 677 C C . ASP A 1 87 ? 7.948 9.649 5.692 1.00 80.69 87 ASP A C 1
ATOM 679 O O . ASP A 1 87 ? 7.916 10.311 4.653 1.00 80.69 87 ASP A O 1
ATOM 683 N N . VAL A 1 88 ? 7.079 8.671 5.950 1.00 80.88 88 VAL A N 1
ATOM 684 C CA . VAL A 1 88 ? 6.084 8.174 4.994 1.00 80.88 88 VAL A CA 1
ATOM 685 C C . VAL A 1 88 ? 5.203 9.291 4.412 1.00 80.88 88 VAL A C 1
ATOM 687 O O . VAL A 1 88 ? 4.985 9.337 3.204 1.00 80.88 88 VAL A O 1
ATOM 690 N N . PHE A 1 89 ? 4.820 10.277 5.232 1.00 78.12 89 PHE A N 1
ATOM 691 C CA . PHE A 1 89 ? 4.049 11.458 4.823 1.00 78.12 89 PHE A CA 1
ATOM 692 C C . PHE A 1 89 ? 4.779 12.377 3.843 1.00 78.12 89 PHE A C 1
ATOM 694 O O . PHE A 1 89 ? 4.165 12.934 2.937 1.00 78.12 89 PHE A O 1
ATOM 701 N N . PHE A 1 90 ? 6.087 12.546 4.027 1.00 78.81 90 PHE A N 1
ATOM 702 C CA . PHE A 1 90 ? 6.902 13.495 3.271 1.00 78.81 90 PHE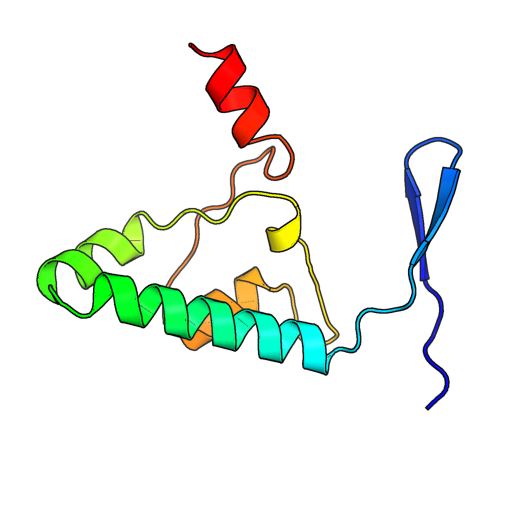 A CA 1
ATOM 703 C C . PHE A 1 90 ? 7.758 12.804 2.215 1.00 78.81 90 PHE A C 1
ATOM 705 O O . PHE A 1 90 ? 8.692 13.412 1.699 1.00 78.81 90 PHE A O 1
ATOM 712 N N . SER A 1 91 ? 7.455 11.547 1.883 1.00 82.81 91 SER A N 1
ATOM 713 C CA . SER A 1 91 ? 8.259 10.759 0.942 1.00 82.81 91 SER A CA 1
ATOM 714 C C . SER A 1 91 ? 8.391 11.469 -0.410 1.00 82.81 91 SER A C 1
ATOM 716 O O . SER A 1 91 ? 9.504 11.610 -0.913 1.00 82.81 91 SER A O 1
ATOM 718 N N . ASN A 1 92 ? 7.299 12.055 -0.916 1.00 81.75 92 ASN A N 1
ATOM 719 C CA . ASN A 1 92 ? 7.312 12.827 -2.164 1.00 81.75 92 ASN A CA 1
ATOM 720 C C . ASN A 1 92 ? 8.141 14.117 -2.043 1.00 81.75 92 ASN A C 1
ATOM 722 O O . ASN A 1 92 ? 8.986 14.394 -2.890 1.00 81.75 92 ASN A O 1
ATOM 726 N N . MET A 1 93 ? 7.961 14.877 -0.957 1.00 82.25 93 MET A N 1
ATOM 727 C CA . MET A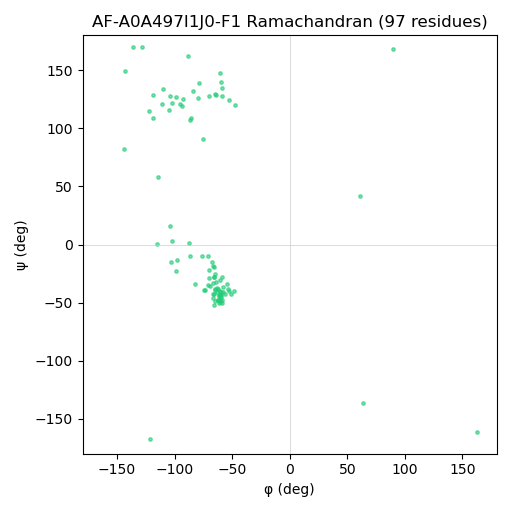 1 93 ? 8.714 16.117 -0.703 1.00 82.25 93 MET A CA 1
ATOM 728 C C . MET A 1 93 ? 10.220 15.854 -0.555 1.00 82.25 93 MET A C 1
ATOM 730 O O . MET A 1 93 ? 11.039 16.626 -1.044 1.00 82.25 93 MET A O 1
ATOM 734 N N . ARG A 1 94 ? 10.603 14.744 0.088 1.00 80.06 94 ARG A N 1
ATOM 735 C CA . ARG A 1 94 ? 12.008 14.344 0.241 1.00 80.06 94 ARG A CA 1
ATOM 736 C C . ARG A 1 94 ? 12.645 13.877 -1.058 1.00 80.06 94 ARG A C 1
ATOM 738 O O . ARG A 1 94 ? 13.835 14.113 -1.235 1.00 80.06 94 ARG A O 1
ATOM 745 N N . GLY A 1 95 ? 11.883 13.217 -1.928 1.00 82.56 95 GLY A N 1
ATOM 746 C CA . GLY A 1 95 ? 12.343 12.879 -3.273 1.00 82.56 95 GLY A CA 1
ATOM 747 C C . GLY A 1 95 ? 12.687 14.140 -4.062 1.00 82.56 95 GLY A C 1
ATOM 748 O O . GLY A 1 95 ? 13.800 14.254 -4.558 1.00 82.56 95 GLY A O 1
ATOM 749 N N . LEU A 1 96 ? 11.774 15.117 -4.075 1.00 85.12 96 LEU A N 1
ATOM 750 C CA . LEU A 1 96 ? 11.970 16.395 -4.768 1.00 85.12 96 LEU A CA 1
ATOM 751 C C . LEU A 1 96 ? 13.135 17.219 -4.209 1.00 85.12 96 LEU A C 1
ATOM 753 O O . LEU A 1 96 ? 13.844 17.841 -4.978 1.00 85.12 96 LEU A O 1
ATOM 757 N N . HIS A 1 97 ? 13.355 17.220 -2.891 1.00 80.94 97 HIS A N 1
ATOM 758 C CA . HIS A 1 97 ? 14.463 17.969 -2.283 1.00 80.94 97 HIS A CA 1
ATOM 759 C C . HIS A 1 97 ? 15.855 17.389 -2.594 1.00 80.94 97 HIS A C 1
ATOM 761 O O . HIS A 1 97 ? 16.857 18.080 -2.437 1.00 80.94 97 HIS A O 1
ATOM 767 N N . LYS A 1 98 ? 15.934 16.105 -2.961 1.00 72.31 98 LYS A N 1
ATOM 768 C CA . LYS A 1 98 ? 17.200 15.431 -3.284 1.00 72.31 98 LYS A CA 1
ATOM 769 C C . LYS A 1 98 ? 17.625 15.583 -4.749 1.00 72.31 98 LYS A C 1
ATOM 771 O O . LYS A 1 98 ? 18.736 15.161 -5.067 1.00 72.31 98 LYS A O 1
ATOM 776 N N . ILE A 1 99 ? 16.744 16.102 -5.604 1.00 54.19 99 ILE A N 1
ATOM 777 C CA . ILE A 1 99 ? 16.993 16.406 -7.021 1.00 54.19 99 ILE A CA 1
ATOM 778 C C . ILE A 1 99 ? 17.395 17.877 -7.117 1.00 54.19 99 ILE A C 1
ATOM 780 O O . ILE A 1 99 ? 18.359 18.158 -7.857 1.00 54.19 99 ILE A O 1
#

Nearest PDB structures (foldseek):
  5hn3-assembly1_A  TM=4.399E-01  e=2.781E+00  Thermococcus kodakarensis KOD1
  6k4l-assembly1_A  TM=2.569E-01  e=9.460E+00  Legionella pneumophila subsp. pneumophila str. Philadelphia 1

Mean predicted aligned error: 10.08 Å

pLDDT: mean 74.99, std 17.47, range [32.56, 93.5]

Secondary structure (DSSP, 8-state):
--PPPEEEEETTEEEEEPPPPHHHHHHHHHHHHHHHHHHHTT-HHHHHHHHTT-B--SGGGG-B-SS-BHHHHHHHHHT---B--TTGGGHHHHHHHT-

Sequence (99 aa):
MIGKIHHLTFGRKIFNVKTIKDDAVVDLAKQIADIINSILVDIPPVYEYLKSYMVLSGGGSILRNSQGTIKDLLEEELGVTFRTPKDVFFSNMRGLHKI

Solvent-accessible surface area (backbone atoms only — not comparable to full-atom values): 5952 Å² total; per-residue (Å²): 138,86,81,66,76,48,79,50,73,62,85,96,48,77,42,86,41,73,60,72,55,52,65,60,50,52,54,49,28,50,55,50,46,53,52,52,47,70,72,37,62,88,42,62,74,56,38,66,60,44,41,82,67,40,68,51,61,37,70,68,49,72,39,63,45,94,88,42,38,37,50,56,50,36,24,64,76,64,74,42,64,67,47,66,59,96,52,25,69,46,46,67,60,53,53,61,72,74,109

Radius of gyration: 16.11 Å; Cα contacts (8 Å, |Δi|>4): 101; chains: 1; bounding box: 42×38×36 Å